Protein AF-A0A7C9EK76-F1 (afdb_monomer)

Organism: Opuntia streptacantha (NCBI:txid393608)

InterPro domains:
  IPR006048 Alpha-amylase/branching enzyme, C-terminal all beta [PF02806] (56-146)
  IPR013780 Glycosyl hydrolase, all-beta [G3DSA:2.60.40.1180] (50-151)

Sequence (152 aa):
PTASNNSSFELANRRWELLNDEGIHHALFLFDKDMMKLDQTERVLSRGLPNVHHVKDDTMVISYTRGPFVFVFNFHPTNSYDRYSVGVEEAGEYQIVMNSDEKKYGGRGMINGDQYVQKSIRKRCDGLQDCLQVPLPSRTAQVYKLTRISRI

Nearest PDB structures (foldseek):
  7p43-assembly2_B  TM=9.515E-01  e=1.144E-12  Nakaseomyces glabratus CBS 138
  7p44-assembly1_A  TM=9.546E-01  e=1.622E-12  Nakaseomyces glabratus CBS 138
  7p44-assembly2_B  TM=9.538E-01  e=1.823E-12  Nakaseomyces glabratus CBS 138
  7p45-assembly1_A  TM=9.309E-01  e=1.212E-12  Nakaseomyces glabratus CBS 138
  3aml-assembly1_A  TM=9.324E-01  e=3.079E-12  Oryza sativa Japonica Group

Radius of gyration: 19.08 Å; Cα contacts (8 Å, |Δi|>4): 292; chains: 1; bounding box: 40×36×63 Å

Structure (mmCIF, N/CA/C/O backbone):
data_AF-A0A7C9EK76-F1
#
_entry.id   AF-A0A7C9EK76-F1
#
loop_
_atom_site.group_PDB
_atom_site.id
_atom_site.type_symbol
_atom_site.label_atom_id
_atom_site.label_alt_id
_atom_site.label_comp_id
_atom_site.label_asym_id
_atom_site.label_entity_id
_atom_site.label_seq_id
_atom_site.pdbx_PDB_ins_code
_atom_site.Cartn_x
_atom_site.Cartn_y
_atom_site.Cartn_z
_atom_site.occupancy
_atom_site.B_iso_or_equiv
_atom_site.auth_seq_id
_atom_site.auth_comp_id
_atom_site.auth_asym_id
_atom_site.auth_atom_id
_atom_site.pdbx_PDB_model_num
ATOM 1 N N . PRO A 1 1 ? 19.610 -17.044 -25.857 1.00 91.44 1 PRO A N 1
ATOM 2 C CA . PRO A 1 1 ? 19.923 -17.467 -27.240 1.00 91.44 1 PRO A CA 1
ATOM 3 C C . PRO A 1 1 ? 19.349 -18.858 -27.544 1.00 91.44 1 PRO A C 1
ATOM 5 O O . PRO A 1 1 ? 19.654 -19.829 -26.857 1.00 91.44 1 PRO A O 1
ATOM 8 N N . THR A 1 2 ? 18.488 -18.942 -28.550 1.00 96.44 2 THR A N 1
ATOM 9 C CA . THR A 1 2 ? 17.912 -20.191 -29.063 1.00 96.44 2 THR A CA 1
ATOM 10 C C . THR A 1 2 ? 17.902 -20.147 -30.590 1.00 96.44 2 THR A C 1
ATOM 12 O O . THR A 1 2 ? 17.938 -19.075 -31.188 1.00 96.44 2 THR A O 1
ATOM 15 N N . ALA A 1 3 ? 17.802 -21.299 -31.256 1.00 96.62 3 ALA A N 1
ATOM 16 C CA . ALA A 1 3 ? 17.684 -21.325 -32.719 1.00 96.62 3 ALA A CA 1
ATOM 17 C C . ALA A 1 3 ? 16.477 -20.503 -33.220 1.00 96.62 3 ALA A C 1
ATOM 19 O O . ALA A 1 3 ? 16.572 -19.806 -34.224 1.00 96.62 3 ALA A O 1
ATOM 20 N N . SER A 1 4 ? 15.369 -20.505 -32.469 1.00 97.19 4 SER A N 1
ATOM 21 C CA . SER A 1 4 ? 14.146 -19.762 -32.797 1.00 97.19 4 SER A CA 1
ATOM 22 C C . SER A 1 4 ? 14.299 -18.236 -32.768 1.00 97.19 4 SER A C 1
ATOM 24 O O . SER A 1 4 ? 13.438 -17.544 -33.301 1.00 97.19 4 SER A O 1
ATOM 26 N N . ASN A 1 5 ? 15.359 -17.706 -32.144 1.00 97.06 5 ASN A N 1
ATOM 27 C CA . ASN A 1 5 ? 15.673 -16.277 -32.125 1.00 97.06 5 ASN A CA 1
ATOM 28 C C . ASN A 1 5 ? 17.044 -15.963 -32.750 1.00 97.06 5 ASN A C 1
ATOM 30 O O . ASN A 1 5 ? 17.667 -14.966 -32.389 1.00 97.06 5 ASN A O 1
ATOM 34 N N . ASN A 1 6 ? 17.526 -16.818 -33.663 1.00 97.31 6 ASN A N 1
ATOM 35 C CA . ASN A 1 6 ? 18.836 -16.694 -34.315 1.00 97.31 6 ASN A CA 1
ATOM 36 C C . ASN A 1 6 ? 20.002 -16.585 -33.319 1.00 97.31 6 ASN A C 1
ATOM 38 O O . ASN A 1 6 ? 20.951 -15.833 -33.532 1.00 97.31 6 ASN A O 1
ATOM 42 N N . SER A 1 7 ? 19.914 -17.303 -32.198 1.00 96.62 7 SER A N 1
ATOM 43 C CA . SER A 1 7 ? 20.883 -17.233 -31.101 1.00 96.62 7 SER A CA 1
ATOM 44 C C . SER A 1 7 ? 21.066 -15.816 -30.531 1.00 96.62 7 SER A C 1
ATOM 46 O O . SER A 1 7 ? 22.113 -15.515 -29.960 1.00 96.62 7 SER A O 1
ATOM 48 N N . SER A 1 8 ? 20.048 -14.952 -30.632 1.00 97.06 8 SER A N 1
ATOM 49 C CA . SER A 1 8 ? 20.089 -13.580 -30.120 1.00 97.06 8 SER A CA 1
ATOM 50 C C . SER A 1 8 ? 20.153 -13.526 -28.588 1.00 97.06 8 SER A C 1
ATOM 52 O O . SER A 1 8 ? 19.524 -14.319 -27.866 1.00 97.06 8 SER A O 1
ATOM 54 N N . PHE A 1 9 ? 20.905 -12.537 -28.104 1.00 96.81 9 PHE A N 1
ATOM 55 C CA . PHE A 1 9 ? 21.049 -12.160 -26.696 1.00 96.81 9 PHE A CA 1
ATOM 56 C C . PHE A 1 9 ? 20.358 -10.829 -26.362 1.00 96.81 9 PHE A C 1
ATOM 58 O O . PHE A 1 9 ? 20.447 -10.369 -25.227 1.00 96.81 9 PHE A O 1
ATOM 65 N N . GLU A 1 10 ? 19.642 -10.221 -27.309 1.00 95.44 10 GLU A N 1
ATOM 66 C CA . GLU A 1 10 ? 19.042 -8.884 -27.173 1.00 95.44 10 GLU A CA 1
ATOM 67 C C . GLU A 1 10 ? 18.137 -8.723 -25.940 1.00 95.44 10 GLU A C 1
ATOM 69 O O . GLU A 1 10 ? 18.116 -7.662 -25.329 1.00 95.44 10 GLU A O 1
ATOM 74 N N . LEU A 1 11 ? 17.425 -9.779 -25.533 1.00 95.19 11 LEU A N 1
ATOM 75 C CA . LEU A 1 11 ? 16.570 -9.782 -24.334 1.00 95.19 11 LEU A CA 1
ATOM 76 C C . LEU A 1 11 ? 17.218 -10.483 -23.128 1.00 95.19 11 LEU A C 1
ATOM 78 O O . LEU A 1 11 ? 16.642 -10.527 -22.043 1.00 95.19 11 LEU A O 1
ATOM 82 N N . ALA A 1 12 ? 18.417 -11.043 -23.299 1.00 96.25 12 ALA A N 1
ATOM 83 C CA . ALA A 1 12 ? 19.165 -11.748 -22.259 1.00 96.25 12 ALA A CA 1
ATOM 84 C C . ALA A 1 12 ? 20.046 -10.779 -21.450 1.00 96.25 12 ALA A C 1
ATOM 86 O O . ALA A 1 12 ? 21.224 -11.039 -21.216 1.00 96.25 12 ALA A O 1
ATOM 87 N N . ASN A 1 13 ? 19.478 -9.646 -21.039 1.00 95.12 13 ASN A N 1
ATOM 88 C CA . ASN A 1 13 ? 20.158 -8.638 -20.230 1.00 95.12 13 ASN A CA 1
ATOM 89 C C . ASN A 1 13 ? 19.231 -8.059 -19.150 1.00 95.12 13 ASN A C 1
ATOM 91 O O . ASN A 1 13 ? 18.061 -8.435 -19.000 1.00 95.12 13 ASN A O 1
ATOM 95 N N . ARG A 1 14 ? 19.799 -7.160 -18.349 1.00 95.88 14 ARG A N 1
ATOM 96 C CA . ARG A 1 14 ? 19.080 -6.329 -17.391 1.00 95.88 14 ARG A CA 1
ATOM 97 C C . ARG A 1 14 ? 19.356 -4.877 -17.738 1.00 95.88 14 ARG A C 1
ATOM 99 O O . ARG A 1 14 ? 20.515 -4.474 -17.769 1.00 95.88 14 ARG A O 1
ATOM 106 N N . ARG A 1 15 ? 18.284 -4.120 -17.959 1.00 94.44 15 ARG A N 1
ATOM 107 C CA . ARG A 1 15 ? 18.335 -2.679 -18.204 1.00 94.44 15 ARG A CA 1
ATOM 108 C C . ARG A 1 15 ? 18.343 -1.908 -16.887 1.00 94.44 15 ARG A C 1
ATOM 110 O O . ARG A 1 15 ? 17.334 -1.318 -16.502 1.00 94.44 15 ARG A O 1
ATOM 117 N N . TRP A 1 16 ? 19.445 -2.001 -16.146 1.00 95.19 16 TRP A N 1
ATOM 118 C CA . TRP A 1 16 ? 19.587 -1.345 -14.840 1.00 95.19 16 TRP A CA 1
ATOM 119 C C . TRP A 1 16 ? 19.556 0.180 -14.934 1.00 95.19 16 TRP A C 1
ATOM 121 O O . TRP A 1 16 ? 19.136 0.840 -13.989 1.00 95.19 16 TRP A O 1
ATOM 131 N N . GLU A 1 17 ? 19.920 0.728 -16.090 1.00 94.44 17 GLU A N 1
ATOM 132 C CA . GLU A 1 17 ? 19.844 2.152 -16.395 1.00 94.44 17 GLU A CA 1
ATOM 133 C C . GLU A 1 17 ? 18.430 2.730 -16.244 1.00 94.44 17 GLU A C 1
ATOM 135 O O . GLU A 1 17 ? 18.298 3.902 -15.913 1.00 94.44 17 GLU A O 1
ATOM 140 N N . LEU A 1 18 ? 17.372 1.913 -16.372 1.00 93.94 18 LEU A N 1
ATOM 141 C CA . LEU A 1 18 ? 15.988 2.351 -16.141 1.00 93.94 18 LEU A CA 1
ATOM 142 C C . LEU A 1 18 ? 15.725 2.797 -14.695 1.00 93.94 18 LEU A C 1
ATOM 144 O O . LEU A 1 18 ? 14.728 3.469 -14.440 1.00 93.94 18 LEU A O 1
ATOM 148 N N . LEU A 1 19 ? 16.576 2.400 -13.746 1.00 94.19 19 LEU A N 1
ATOM 149 C CA . LEU A 1 19 ? 16.469 2.812 -12.347 1.00 94.19 19 LEU A CA 1
ATOM 150 C C . LEU A 1 19 ? 17.143 4.161 -12.066 1.00 94.19 19 LEU A C 1
ATOM 152 O O . LEU A 1 19 ? 16.947 4.698 -10.976 1.00 94.19 19 LEU A O 1
ATOM 156 N N . ASN A 1 20 ? 17.943 4.686 -13.000 1.00 90.12 20 ASN A N 1
ATOM 157 C CA . ASN A 1 20 ? 18.721 5.909 -12.790 1.00 90.12 20 ASN A CA 1
ATOM 158 C C . ASN A 1 20 ? 17.872 7.179 -12.927 1.00 90.12 20 ASN A C 1
ATOM 160 O O . ASN A 1 20 ? 18.174 8.177 -12.277 1.00 90.12 20 ASN A O 1
ATOM 164 N N . ASP A 1 21 ? 16.824 7.134 -13.749 1.00 88.31 21 ASP A N 1
ATOM 165 C CA . ASP A 1 21 ? 15.965 8.285 -14.023 1.00 88.31 21 ASP A CA 1
ATOM 166 C C . ASP A 1 21 ? 14.791 8.365 -13.036 1.00 88.31 21 ASP A C 1
ATOM 168 O O . ASP A 1 21 ? 14.218 7.345 -12.646 1.00 88.31 21 ASP A O 1
ATOM 172 N N . GLU A 1 22 ? 14.367 9.583 -12.685 1.00 84.75 22 GLU A N 1
ATOM 173 C CA . GLU A 1 22 ? 13.199 9.857 -11.830 1.00 84.75 22 GLU A CA 1
ATOM 174 C C . GLU A 1 22 ? 11.863 9.566 -12.551 1.00 84.75 2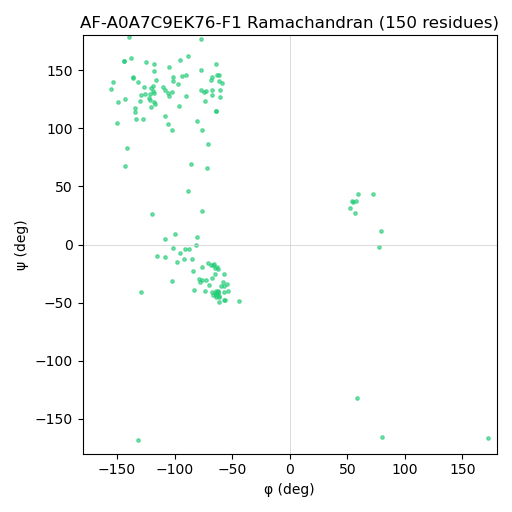2 GLU A C 1
ATOM 176 O O . GLU A 1 22 ? 11.066 10.457 -12.845 1.00 84.75 22 GLU A O 1
ATOM 181 N N . GLY A 1 23 ? 11.613 8.294 -12.864 1.00 93.25 23 GLY A N 1
ATOM 182 C CA . GLY A 1 23 ? 10.424 7.827 -13.578 1.00 93.25 23 GLY A CA 1
ATOM 183 C C . GLY A 1 23 ? 9.737 6.629 -12.922 1.00 93.25 23 GLY A C 1
ATOM 184 O O . GLY A 1 23 ? 10.045 6.228 -11.800 1.00 93.25 23 GLY A O 1
ATOM 185 N N . ILE A 1 24 ? 8.798 6.014 -13.649 1.00 94.75 24 ILE A N 1
ATOM 186 C CA . ILE A 1 24 ? 7.973 4.909 -13.131 1.00 94.75 24 ILE A CA 1
ATOM 187 C C . ILE A 1 24 ? 8.800 3.697 -12.682 1.00 94.75 24 ILE A C 1
ATOM 189 O O . ILE A 1 24 ? 8.464 3.056 -11.692 1.00 94.75 24 ILE A O 1
ATOM 193 N N . HIS A 1 25 ? 9.901 3.391 -13.372 1.00 96.88 25 HIS A N 1
ATOM 194 C CA . HIS A 1 25 ? 10.777 2.277 -13.007 1.00 96.88 25 HIS A CA 1
ATOM 195 C C . HIS A 1 25 ? 11.479 2.522 -11.668 1.00 96.88 25 HIS A C 1
ATOM 197 O O . HIS A 1 25 ? 11.492 1.632 -10.818 1.00 96.88 25 HIS A O 1
ATOM 203 N N . HIS A 1 26 ? 11.987 3.737 -11.449 1.00 96.50 26 HIS A N 1
ATOM 204 C CA . HIS A 1 26 ? 12.558 4.135 -10.167 1.00 96.50 26 HIS A CA 1
ATOM 205 C C . HIS A 1 26 ? 11.499 4.139 -9.059 1.00 96.50 26 HIS A C 1
ATOM 207 O O . HIS A 1 26 ? 11.731 3.596 -7.983 1.00 96.50 26 HIS A O 1
ATOM 213 N N . ALA A 1 27 ? 10.306 4.665 -9.334 1.00 97.69 27 ALA A N 1
ATOM 214 C CA . ALA A 1 27 ? 9.201 4.700 -8.380 1.00 97.69 27 ALA A CA 1
ATOM 215 C C . ALA A 1 27 ? 8.743 3.294 -7.936 1.00 97.69 27 ALA A C 1
ATOM 217 O O . ALA A 1 27 ? 8.575 3.041 -6.741 1.00 97.69 27 ALA A O 1
ATOM 218 N N . LEU A 1 28 ? 8.613 2.352 -8.879 1.00 97.31 28 LEU A N 1
ATOM 219 C CA . LEU A 1 28 ? 8.307 0.947 -8.584 1.00 97.31 28 LEU A CA 1
ATOM 220 C C . LEU A 1 28 ? 9.428 0.273 -7.787 1.00 97.31 28 LEU A C 1
ATOM 222 O O . LEU A 1 28 ? 9.153 -0.471 -6.847 1.00 97.31 28 LEU A O 1
ATOM 226 N N . PHE A 1 29 ? 10.687 0.563 -8.120 1.00 97.62 29 PHE A N 1
ATOM 227 C CA . PHE A 1 29 ? 11.831 0.084 -7.348 1.00 97.62 29 PHE A CA 1
ATOM 228 C C . PHE A 1 29 ? 11.819 0.619 -5.910 1.00 97.62 29 PHE A C 1
ATOM 230 O O . PHE A 1 29 ? 12.080 -0.136 -4.976 1.00 97.62 29 PHE A O 1
ATOM 237 N N . LEU A 1 30 ? 11.485 1.897 -5.704 1.00 97.88 30 LEU A N 1
ATOM 238 C CA . LEU A 1 30 ? 11.349 2.469 -4.364 1.00 97.88 30 LEU A CA 1
ATOM 239 C C . LEU A 1 30 ? 10.237 1.786 -3.563 1.00 97.88 30 LEU A C 1
ATOM 241 O O . LEU A 1 30 ? 10.442 1.514 -2.381 1.00 97.88 30 LEU A O 1
ATOM 245 N N . PHE A 1 31 ? 9.100 1.485 -4.197 1.00 98.31 31 PHE A N 1
ATOM 246 C CA . PHE A 1 31 ? 8.007 0.755 -3.553 1.00 98.31 31 PHE A CA 1
ATOM 247 C C . PHE A 1 31 ? 8.448 -0.642 -3.100 1.00 98.31 31 PHE A C 1
ATOM 249 O O . PHE A 1 31 ? 8.275 -0.986 -1.932 1.00 98.31 31 PHE A O 1
ATOM 256 N N . ASP A 1 32 ? 9.084 -1.413 -3.987 1.00 98.25 32 ASP A N 1
ATOM 257 C CA . ASP A 1 32 ? 9.593 -2.753 -3.670 1.00 98.25 32 ASP A CA 1
ATOM 258 C C . ASP A 1 32 ? 10.660 -2.716 -2.561 1.00 98.25 32 ASP A C 1
ATOM 260 O O . ASP A 1 32 ? 10.584 -3.452 -1.573 1.00 98.25 32 ASP A O 1
ATOM 264 N N . LYS A 1 33 ? 11.606 -1.773 -2.658 1.00 98.12 33 LYS A N 1
ATOM 265 C CA . LYS A 1 33 ? 12.643 -1.541 -1.644 1.00 98.12 33 LYS A CA 1
ATOM 266 C C . LYS A 1 33 ? 12.045 -1.241 -0.270 1.00 98.12 33 LYS A C 1
ATOM 268 O O . LYS A 1 33 ? 12.482 -1.820 0.726 1.00 98.12 33 LYS A O 1
ATOM 273 N N . ASP A 1 34 ? 11.065 -0.345 -0.199 1.00 98.56 34 ASP A N 1
ATOM 274 C CA . ASP A 1 34 ? 10.444 0.036 1.069 1.00 98.56 34 ASP A CA 1
ATOM 275 C C . ASP A 1 34 ? 9.538 -1.085 1.614 1.00 98.56 34 ASP A C 1
ATOM 277 O O . ASP A 1 34 ? 9.468 -1.266 2.831 1.00 98.56 34 ASP A O 1
ATOM 281 N N . MET A 1 35 ? 8.917 -1.897 0.747 1.00 98.06 35 MET A N 1
ATOM 282 C CA . MET A 1 35 ? 8.164 -3.099 1.137 1.00 98.06 35 MET A CA 1
ATOM 283 C C . MET A 1 35 ? 9.075 -4.151 1.780 1.00 98.06 35 MET A C 1
ATOM 285 O O . MET A 1 35 ? 8.755 -4.673 2.851 1.00 98.06 35 MET A O 1
ATOM 289 N N . MET A 1 36 ? 10.243 -4.415 1.189 1.00 98.31 36 MET A N 1
ATOM 290 C CA . MET A 1 36 ? 11.253 -5.290 1.795 1.00 98.31 36 MET A CA 1
ATOM 291 C C . MET A 1 36 ? 11.781 -4.719 3.114 1.00 98.31 36 MET A C 1
ATOM 293 O O . MET A 1 36 ? 11.935 -5.452 4.093 1.00 98.31 36 MET A O 1
ATOM 297 N N . LYS A 1 37 ? 12.022 -3.403 3.171 1.00 98.50 37 LYS A N 1
ATOM 298 C CA . LYS A 1 37 ? 12.474 -2.731 4.395 1.00 98.50 37 LYS A CA 1
ATOM 299 C C . LYS A 1 37 ? 11.447 -2.845 5.518 1.00 98.50 37 LYS A C 1
ATOM 301 O O . LYS A 1 37 ? 11.844 -3.084 6.654 1.00 98.50 37 LYS A O 1
ATOM 306 N N . LEU A 1 38 ? 10.154 -2.715 5.210 1.00 98.00 38 LEU A N 1
ATOM 307 C CA . LEU A 1 38 ? 9.077 -2.895 6.182 1.00 98.00 38 LEU A CA 1
ATOM 308 C C . LEU A 1 38 ? 9.159 -4.281 6.832 1.00 98.00 38 LEU A C 1
ATOM 310 O O . LEU A 1 38 ? 9.135 -4.375 8.060 1.00 98.00 38 LEU A O 1
ATOM 314 N N . ASP A 1 39 ? 9.320 -5.344 6.040 1.00 97.88 39 ASP A N 1
ATOM 315 C CA . ASP A 1 39 ? 9.500 -6.688 6.594 1.00 97.88 39 ASP A CA 1
ATOM 316 C C . ASP A 1 39 ? 10.806 -6.817 7.389 1.00 97.88 39 ASP A C 1
ATOM 318 O O . ASP A 1 39 ? 10.798 -7.344 8.500 1.00 97.88 39 ASP A O 1
ATOM 322 N N . GLN A 1 40 ? 11.911 -6.254 6.899 1.00 97.94 40 GLN A N 1
ATOM 323 C CA . GLN A 1 40 ? 13.185 -6.264 7.620 1.00 97.94 40 GLN A CA 1
ATOM 324 C C . GLN A 1 40 ? 13.072 -5.618 9.014 1.00 97.94 40 GLN A C 1
ATOM 326 O O . GLN A 1 40 ? 13.647 -6.128 9.980 1.00 97.94 40 GLN A O 1
ATOM 331 N N . THR A 1 41 ? 12.335 -4.509 9.135 1.00 97.00 41 THR A N 1
ATOM 332 C CA . THR A 1 41 ? 12.192 -3.763 10.395 1.00 97.00 41 THR A CA 1
ATOM 333 C C . THR A 1 41 ? 11.123 -4.337 11.319 1.00 97.00 41 THR A C 1
ATOM 335 O O . THR A 1 41 ? 11.315 -4.383 12.532 1.00 97.00 41 THR A O 1
ATOM 338 N N . GLU A 1 42 ? 9.997 -4.785 10.765 1.00 96.62 42 GLU A N 1
ATOM 339 C CA . GLU A 1 42 ? 8.801 -5.141 11.542 1.00 96.62 42 GLU A CA 1
ATOM 340 C C . GLU A 1 42 ? 8.526 -6.650 11.608 1.00 96.62 42 GLU A C 1
ATOM 342 O O . GLU A 1 42 ? 7.700 -7.121 12.409 1.00 96.62 42 GLU A O 1
ATOM 347 N N . ARG A 1 43 ? 9.253 -7.414 10.787 1.00 96.81 43 ARG A N 1
ATOM 348 C CA . ARG A 1 43 ? 9.179 -8.869 10.636 1.00 96.81 43 ARG A CA 1
ATOM 349 C C . ARG A 1 43 ? 7.787 -9.364 10.258 1.00 96.81 43 ARG A C 1
ATOM 351 O O . ARG A 1 43 ? 7.359 -10.407 10.758 1.00 96.81 43 ARG A O 1
ATOM 358 N N . VAL A 1 44 ? 7.078 -8.612 9.415 1.00 96.56 44 VAL A N 1
ATOM 359 C CA . VAL A 1 44 ? 5.707 -8.878 8.940 1.00 96.56 44 VAL A CA 1
ATOM 360 C C . VAL A 1 44 ? 5.506 -10.345 8.548 1.00 96.56 44 VAL A C 1
ATOM 362 O O . VAL A 1 44 ? 4.554 -10.980 9.006 1.00 96.56 44 VAL A O 1
ATOM 365 N N . LEU A 1 45 ? 6.415 -10.912 7.754 1.00 95.12 45 LEU A N 1
ATOM 366 C CA . LEU A 1 45 ? 6.333 -12.274 7.229 1.00 95.12 45 LEU A CA 1
ATOM 367 C C . LEU A 1 45 ? 6.494 -13.357 8.306 1.00 95.12 45 LEU A C 1
ATOM 369 O O . LEU A 1 45 ? 6.091 -14.497 8.087 1.00 95.12 45 LEU A O 1
ATOM 373 N N . SER A 1 46 ? 7.023 -13.010 9.480 1.00 95.19 46 SER A N 1
ATOM 374 C CA . SER A 1 46 ? 7.172 -13.929 10.616 1.00 95.19 46 SER A CA 1
ATOM 375 C C . SER A 1 46 ? 6.019 -13.864 11.626 1.00 95.19 46 SER A C 1
ATOM 377 O O . SER A 1 46 ? 5.948 -14.700 12.523 1.00 95.19 46 SER A O 1
ATOM 379 N N . ARG A 1 47 ? 5.085 -12.906 11.493 1.00 92.44 47 ARG A N 1
ATOM 380 C CA . ARG A 1 47 ? 3.981 -12.656 12.449 1.00 92.44 47 ARG A CA 1
ATOM 381 C C . ARG A 1 47 ? 2.822 -13.667 12.349 1.00 92.44 47 ARG A C 1
ATOM 383 O O . ARG A 1 47 ? 1.684 -13.323 12.646 1.00 92.44 47 ARG A O 1
ATOM 390 N N . GLY A 1 48 ? 3.098 -14.901 11.927 1.00 92.75 48 GLY A N 1
ATOM 391 C CA . GLY A 1 48 ? 2.092 -15.944 11.699 1.00 92.75 48 GLY A CA 1
ATOM 392 C C . GLY A 1 48 ? 1.369 -15.814 10.356 1.00 92.75 48 GLY A C 1
ATOM 393 O O . GLY A 1 48 ? 1.835 -15.109 9.456 1.00 92.75 48 GLY A O 1
ATOM 394 N N . LEU A 1 49 ? 0.256 -16.536 10.207 1.00 95.00 49 LEU A N 1
ATOM 395 C CA . LEU A 1 49 ? -0.588 -16.509 9.009 1.00 95.00 49 LEU A CA 1
ATOM 396 C C . LEU A 1 49 ? -1.462 -15.241 8.974 1.00 95.00 49 LEU A C 1
ATOM 398 O O . LEU A 1 49 ? -1.813 -14.720 10.033 1.00 95.00 49 LEU A O 1
ATOM 402 N N . PRO A 1 50 ? -1.814 -14.729 7.782 1.00 96.56 50 PRO A N 1
ATOM 403 C CA . PRO A 1 50 ? -2.772 -13.636 7.668 1.00 96.56 50 PRO A CA 1
ATOM 404 C C . PRO A 1 50 ? -4.186 -14.092 8.065 1.00 96.56 50 PRO A C 1
ATOM 406 O O . PRO A 1 50 ? -4.610 -15.189 7.701 1.00 96.56 50 PRO A O 1
ATOM 409 N N . ASN A 1 51 ? -4.929 -13.227 8.756 1.00 96.12 51 ASN A N 1
ATOM 410 C CA . ASN A 1 51 ? -6.356 -13.389 9.031 1.00 96.12 51 ASN A CA 1
ATOM 411 C C . ASN A 1 51 ? -7.168 -12.485 8.087 1.00 96.12 51 ASN A C 1
ATOM 413 O O . ASN A 1 51 ? -7.300 -11.274 8.305 1.00 96.12 51 ASN A O 1
ATOM 417 N N . VAL A 1 52 ? -7.674 -13.074 7.004 1.00 97.06 52 VAL A N 1
ATOM 418 C CA . VAL A 1 52 ? -8.508 -12.384 6.012 1.00 97.06 52 VAL A CA 1
ATOM 419 C C . VAL A 1 52 ? -9.938 -12.306 6.536 1.00 97.06 52 VAL A C 1
ATOM 421 O O . VAL A 1 52 ? -10.652 -13.303 6.546 1.00 97.06 52 VAL A O 1
ATOM 424 N N . HIS A 1 53 ? -10.352 -11.115 6.964 1.00 92.94 53 HIS A N 1
ATOM 425 C CA . HIS A 1 53 ? -11.655 -10.880 7.598 1.00 92.94 53 HIS A CA 1
ATOM 426 C C . HIS A 1 53 ? -12.566 -9.959 6.772 1.00 92.94 53 HIS A C 1
ATOM 428 O O . HIS A 1 53 ? -13.753 -9.846 7.069 1.00 92.94 53 HIS A O 1
ATOM 434 N N . HIS A 1 54 ? -12.041 -9.330 5.715 1.00 97.25 54 HIS A N 1
ATOM 435 C CA . HIS A 1 54 ? -12.789 -8.410 4.867 1.00 97.25 54 HIS A CA 1
ATOM 436 C C . HIS A 1 54 ? -12.533 -8.716 3.390 1.00 97.25 54 HIS A C 1
ATOM 438 O O . HIS A 1 54 ? -11.459 -8.438 2.860 1.00 97.25 54 HIS A O 1
ATOM 444 N N . VAL A 1 55 ? -13.531 -9.274 2.711 1.00 97.69 55 VAL A N 1
ATOM 445 C CA . VAL A 1 55 ? -13.529 -9.471 1.256 1.00 97.69 55 VAL A CA 1
ATOM 446 C C . VAL A 1 55 ? -14.891 -9.025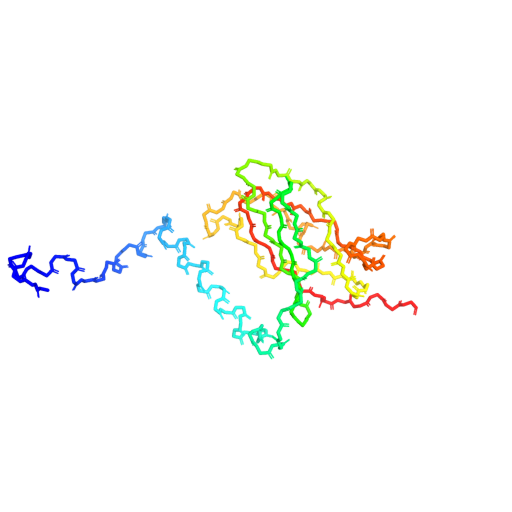 0.749 1.00 97.69 55 VAL A C 1
ATOM 448 O O . VAL A 1 55 ? -15.915 -9.589 1.140 1.00 97.69 55 VAL A O 1
ATOM 451 N N . LYS A 1 56 ? -14.905 -7.953 -0.042 1.00 97.56 56 LYS A N 1
ATOM 452 C CA . LYS A 1 56 ? -16.125 -7.311 -0.534 1.00 97.56 56 LYS A CA 1
ATOM 453 C C . LYS A 1 56 ? -16.053 -7.172 -2.047 1.00 97.56 56 LYS A C 1
ATOM 455 O O . LYS A 1 56 ? -15.288 -6.359 -2.562 1.00 97.56 56 LYS A O 1
ATOM 460 N N . ASP A 1 57 ? -16.848 -7.974 -2.747 1.00 96.25 57 ASP A N 1
ATOM 461 C CA . ASP A 1 57 ? -16.868 -8.002 -4.213 1.00 96.25 57 ASP A CA 1
ATOM 462 C C . ASP A 1 57 ? -17.478 -6.726 -4.810 1.00 96.25 57 ASP A C 1
ATOM 464 O O . ASP A 1 57 ? -17.023 -6.238 -5.842 1.00 96.25 57 ASP A O 1
ATOM 468 N N . ASP A 1 58 ? -18.480 -6.157 -4.139 1.00 96.44 58 ASP A N 1
ATOM 469 C CA . ASP A 1 58 ? -19.185 -4.941 -4.548 1.00 96.44 58 ASP A CA 1
ATOM 470 C C . ASP A 1 58 ? -18.289 -3.699 -4.487 1.00 96.44 58 ASP A C 1
ATOM 472 O O . ASP A 1 58 ? -18.314 -2.859 -5.388 1.00 96.44 58 ASP A O 1
ATOM 476 N N . THR A 1 59 ? -17.466 -3.592 -3.445 1.00 97.31 59 THR A N 1
ATOM 477 C CA . THR A 1 59 ? -16.521 -2.480 -3.283 1.00 97.31 59 THR A CA 1
ATOM 478 C C . THR A 1 59 ? -15.147 -2.773 -3.881 1.00 97.31 59 THR A C 1
ATOM 480 O O . THR A 1 59 ? -14.361 -1.838 -4.042 1.00 97.31 59 THR A O 1
ATOM 483 N N . MET A 1 60 ? -14.869 -4.037 -4.232 1.00 98.25 60 MET A N 1
ATOM 484 C CA . MET A 1 60 ? -13.558 -4.568 -4.630 1.00 98.25 60 MET A CA 1
ATOM 485 C C . MET A 1 60 ? -12.461 -4.279 -3.597 1.00 98.25 60 MET A C 1
ATOM 487 O O . MET A 1 60 ? -11.315 -3.972 -3.946 1.00 98.25 60 MET A O 1
ATOM 491 N N . VAL A 1 61 ? -12.820 -4.350 -2.314 1.00 98.69 61 VAL A N 1
ATOM 492 C CA . VAL A 1 61 ? -11.894 -4.118 -1.203 1.00 98.69 61 VAL A CA 1
ATOM 493 C C . VAL A 1 61 ? -11.571 -5.427 -0.500 1.00 98.69 61 VAL A C 1
ATOM 49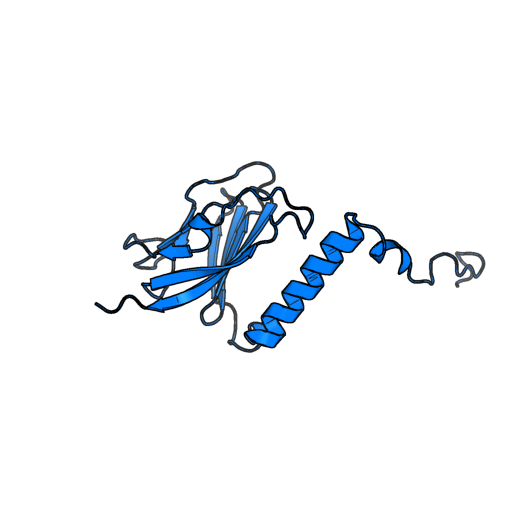5 O O . VAL A 1 61 ? -12.454 -6.215 -0.152 1.00 98.69 61 VAL A O 1
ATOM 498 N N . ILE A 1 62 ? -10.279 -5.628 -0.258 1.00 98.69 62 ILE A N 1
ATOM 499 C CA . ILE A 1 62 ? -9.757 -6.726 0.552 1.00 98.69 62 ILE A CA 1
ATOM 500 C C . ILE A 1 62 ? -9.020 -6.128 1.744 1.00 98.69 62 ILE A C 1
ATOM 502 O O . ILE A 1 62 ? -8.177 -5.244 1.582 1.00 98.69 62 ILE A O 1
ATOM 506 N N . SER A 1 63 ? -9.299 -6.637 2.941 1.00 98.50 63 SER A N 1
ATOM 507 C CA . SER A 1 63 ? -8.484 -6.379 4.119 1.00 98.50 63 SER A CA 1
ATOM 508 C C . SER A 1 63 ? -8.235 -7.637 4.943 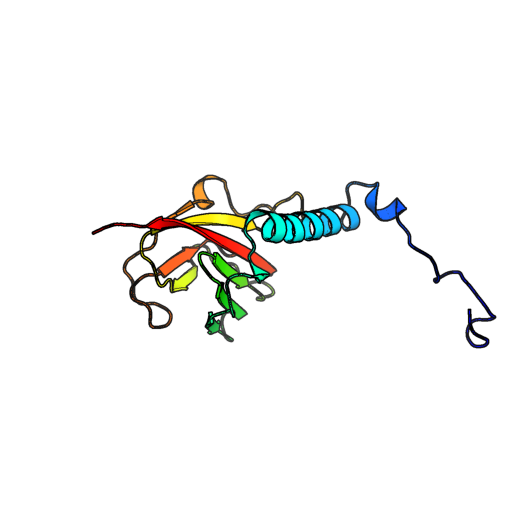1.00 98.50 63 SER A C 1
ATOM 510 O O . SER A 1 63 ? -9.068 -8.542 5.050 1.00 98.50 63 SER A O 1
ATOM 512 N N . TYR A 1 64 ? -7.032 -7.696 5.504 1.00 98.12 64 TYR A N 1
ATOM 513 C CA . TYR A 1 64 ? -6.602 -8.753 6.401 1.00 98.12 64 TYR A CA 1
ATOM 514 C C . TYR A 1 64 ? -5.691 -8.194 7.488 1.00 98.12 64 TYR A C 1
ATOM 516 O O . TYR A 1 64 ? -5.050 -7.154 7.315 1.00 98.12 64 TYR A O 1
ATOM 524 N N . THR A 1 65 ? -5.600 -8.911 8.604 1.00 97.38 65 THR A N 1
ATOM 525 C CA . THR A 1 65 ? -4.628 -8.621 9.660 1.00 97.38 65 THR A CA 1
ATOM 526 C C . THR A 1 65 ? -3.482 -9.623 9.644 1.00 97.38 65 THR A C 1
ATOM 528 O O . THR A 1 65 ? -3.622 -10.761 9.190 1.00 97.38 65 THR A O 1
ATOM 531 N N . ARG A 1 66 ? -2.310 -9.197 10.115 1.00 96.62 66 ARG A N 1
ATOM 532 C CA . ARG A 1 66 ? -1.164 -10.083 10.349 1.00 96.62 66 ARG A CA 1
ATOM 533 C C . ARG A 1 66 ? -0.326 -9.539 11.499 1.00 96.62 66 ARG A C 1
ATOM 535 O O . ARG A 1 66 ? 0.398 -8.559 11.334 1.00 96.62 66 ARG A O 1
ATOM 542 N N . GLY A 1 67 ? -0.424 -10.152 12.675 1.00 94.56 67 GLY A N 1
ATOM 543 C CA . GLY A 1 67 ? 0.121 -9.560 13.900 1.00 94.56 67 GLY A CA 1
ATOM 544 C C . GLY A 1 67 ? -0.502 -8.177 14.165 1.00 94.56 67 GLY A C 1
ATOM 545 O O . GLY A 1 67 ? -1.715 -8.047 14.050 1.00 94.56 67 GLY A O 1
ATOM 546 N N . PRO A 1 68 ? 0.287 -7.128 14.471 1.00 95.81 68 PRO A N 1
ATOM 547 C CA . PRO A 1 68 ? -0.246 -5.791 14.757 1.00 95.81 68 PRO A CA 1
ATOM 548 C C . PRO A 1 68 ? -0.600 -4.981 13.496 1.00 95.81 68 PRO A C 1
ATOM 550 O O . PRO A 1 68 ? -0.867 -3.782 13.600 1.00 95.81 68 PRO A O 1
ATOM 553 N N . PHE A 1 69 ? -0.528 -5.595 12.311 1.00 98.06 69 PHE A N 1
ATOM 554 C CA . PHE A 1 69 ? -0.723 -4.921 11.033 1.00 98.06 69 PHE A CA 1
ATOM 555 C C . PHE A 1 69 ? -2.113 -5.178 10.462 1.00 98.06 69 PHE A C 1
ATOM 557 O O . PHE A 1 69 ? -2.590 -6.312 10.492 1.00 98.06 69 PHE A O 1
ATOM 564 N N . VAL A 1 70 ? -2.709 -4.142 9.876 1.00 98.38 70 VAL A N 1
ATOM 565 C CA . VAL A 1 70 ? -3.935 -4.211 9.074 1.00 98.38 70 VAL A CA 1
ATOM 566 C C . VAL A 1 70 ? -3.581 -3.782 7.657 1.00 98.38 70 VAL A C 1
ATOM 568 O O . VAL A 1 70 ? -3.095 -2.672 7.443 1.00 98.38 70 VAL A O 1
ATOM 571 N N . PHE A 1 71 ? -3.801 -4.664 6.693 1.00 98.69 71 PHE A N 1
ATOM 572 C CA . PHE A 1 71 ? -3.561 -4.401 5.280 1.00 98.69 71 PHE A CA 1
ATOM 573 C C . PHE A 1 71 ? -4.894 -4.123 4.604 1.00 98.69 71 PHE A C 1
ATOM 575 O O . PHE A 1 71 ? -5.830 -4.897 4.790 1.00 98.69 71 PHE A O 1
ATOM 582 N N . VAL A 1 72 ? -4.991 -3.049 3.827 1.00 98.69 72 VAL A N 1
ATOM 583 C CA . VAL A 1 72 ? -6.218 -2.649 3.126 1.00 98.69 72 VAL A CA 1
ATOM 584 C C . VAL A 1 72 ? -5.884 -2.389 1.663 1.00 98.69 72 VAL A C 1
ATOM 586 O O . VAL A 1 72 ? -5.020 -1.567 1.363 1.00 98.69 72 VAL A O 1
ATOM 589 N N . PHE A 1 73 ? -6.572 -3.077 0.757 1.00 98.75 73 PHE A N 1
ATOM 590 C CA . PHE A 1 73 ? -6.389 -2.973 -0.688 1.00 98.75 73 PHE A CA 1
ATOM 591 C C . PHE A 1 73 ? -7.705 -2.576 -1.340 1.00 98.75 73 PHE A C 1
ATOM 593 O O . PHE A 1 73 ? -8.710 -3.262 -1.164 1.00 98.75 73 PHE A O 1
ATOM 600 N N . ASN A 1 74 ? -7.690 -1.505 -2.127 1.00 98.75 74 ASN A N 1
ATOM 601 C CA . ASN A 1 74 ? -8.804 -1.124 -2.984 1.00 98.75 74 ASN A CA 1
ATOM 602 C C . ASN A 1 74 ? -8.453 -1.437 -4.433 1.00 98.75 74 ASN A C 1
ATOM 6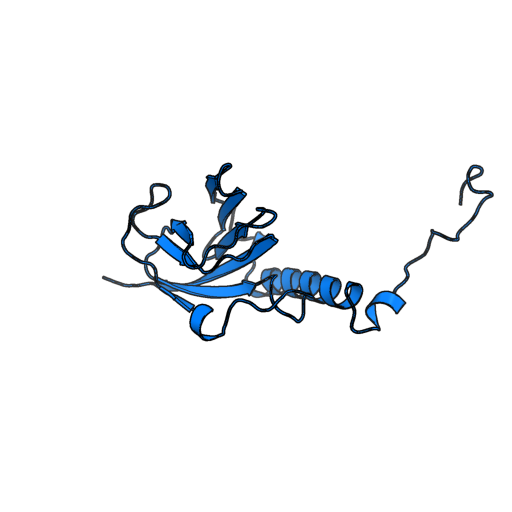04 O O . ASN A 1 74 ? -7.695 -0.702 -5.068 1.00 98.75 74 ASN A O 1
ATOM 608 N N . PHE A 1 75 ? -9.021 -2.519 -4.957 1.00 98.69 75 PHE A N 1
ATOM 609 C CA . PHE A 1 75 ? -8.841 -2.934 -6.346 1.00 98.69 75 PHE A CA 1
ATOM 610 C C . PHE A 1 75 ? -9.842 -2.281 -7.300 1.00 98.69 75 PHE A C 1
ATOM 612 O O . PHE A 1 75 ? -9.736 -2.470 -8.515 1.00 98.69 75 PHE A O 1
ATOM 619 N N . HIS A 1 76 ? -10.788 -1.490 -6.789 1.00 98.50 76 HIS A N 1
ATOM 620 C CA . HIS A 1 76 ? -11.787 -0.858 -7.628 1.00 98.50 76 HIS A CA 1
ATOM 621 C C . HIS A 1 76 ? -11.112 0.076 -8.649 1.00 98.50 76 HIS A C 1
ATOM 623 O O . HIS A 1 76 ? -10.249 0.882 -8.284 1.00 98.50 76 HIS A O 1
ATOM 629 N N . PRO A 1 77 ? -11.488 0.021 -9.943 1.00 97.69 77 PRO A N 1
ATOM 630 C CA . PRO A 1 77 ? -10.809 0.790 -10.981 1.00 97.69 77 PRO A CA 1
ATOM 631 C C . PRO A 1 77 ? -11.004 2.307 -10.866 1.00 97.69 77 PRO A C 1
ATOM 633 O O . PRO A 1 77 ? -10.137 3.049 -11.320 1.00 97.69 77 PRO A O 1
ATOM 636 N N . THR A 1 78 ? -12.135 2.749 -10.307 1.00 97.69 78 THR A N 1
ATOM 637 C CA . THR A 1 78 ? -12.534 4.169 -10.228 1.00 97.69 78 THR A CA 1
ATOM 638 C C . THR A 1 78 ? -12.951 4.653 -8.833 1.00 97.69 78 THR A C 1
ATOM 640 O O . THR A 1 78 ? -12.603 5.766 -8.449 1.00 97.69 78 THR A O 1
ATOM 643 N N . ASN A 1 79 ? -13.699 3.854 -8.068 1.00 98.31 79 ASN A N 1
ATOM 644 C CA . ASN A 1 79 ? -14.245 4.257 -6.775 1.00 98.31 79 ASN A CA 1
ATOM 645 C C . ASN A 1 79 ? -13.153 4.459 -5.724 1.00 98.31 79 ASN A C 1
ATOM 647 O O . ASN A 1 79 ? -12.317 3.591 -5.466 1.00 98.31 79 ASN A O 1
ATOM 651 N N . SER A 1 80 ? -13.223 5.628 -5.102 1.00 97.81 80 SER A N 1
ATOM 652 C CA . SER A 1 80 ? -12.442 6.030 -3.940 1.00 97.81 80 SER A CA 1
ATOM 6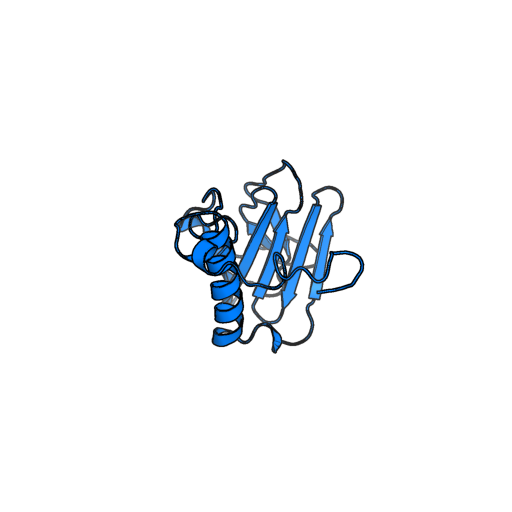53 C C . SER A 1 80 ? -13.407 6.291 -2.789 1.00 97.81 80 SER A C 1
ATOM 655 O O . SER A 1 80 ? -14.544 6.702 -3.022 1.00 97.81 80 SER A O 1
ATOM 657 N N . TYR A 1 81 ? -12.961 6.063 -1.560 1.00 97.12 81 TYR A N 1
ATOM 658 C CA . TYR A 1 81 ? -13.797 6.210 -0.372 1.00 97.12 81 TYR A CA 1
ATOM 659 C C . TYR A 1 81 ? -13.123 7.143 0.629 1.00 97.12 81 TYR A C 1
ATOM 661 O O . TYR A 1 81 ? -11.978 6.911 0.999 1.00 97.12 81 TYR A O 1
ATOM 669 N N . ASP A 1 82 ? -13.827 8.155 1.128 1.00 94.81 82 ASP A N 1
ATOM 670 C CA . ASP A 1 82 ? -13.242 9.074 2.117 1.00 94.81 82 ASP A CA 1
ATOM 671 C C . ASP A 1 82 ? -13.168 8.456 3.523 1.00 94.81 82 ASP A C 1
ATOM 673 O O . ASP A 1 82 ? -12.295 8.804 4.318 1.00 94.81 82 ASP A O 1
ATOM 677 N N . ARG A 1 83 ? -14.110 7.558 3.847 1.00 95.75 83 ARG A N 1
ATOM 678 C CA . ARG A 1 83 ? -14.249 6.909 5.163 1.00 95.75 83 ARG A CA 1
ATOM 679 C C . ARG A 1 83 ? -14.697 5.453 5.034 1.00 95.75 83 ARG A C 1
ATOM 681 O O . ARG A 1 83 ? -15.811 5.094 5.422 1.00 95.75 83 ARG A O 1
ATOM 688 N N . TYR A 1 84 ? -13.837 4.607 4.481 1.00 97.69 84 TYR A N 1
ATOM 689 C CA . TYR A 1 84 ? -14.104 3.176 4.360 1.00 97.69 84 TYR A CA 1
ATOM 690 C C . TYR A 1 84 ? -13.955 2.472 5.715 1.00 97.69 84 TYR A C 1
ATOM 692 O O . TYR A 1 84 ? -12.966 2.694 6.409 1.00 97.69 84 TYR A O 1
ATOM 700 N N . SER A 1 85 ? -14.933 1.653 6.119 1.00 97.94 85 SER A N 1
ATOM 701 C CA . SER A 1 85 ? -14.876 0.916 7.392 1.00 97.94 85 SER A CA 1
ATOM 702 C C . SER A 1 85 ? -14.217 -0.454 7.212 1.00 97.94 85 SER A C 1
ATOM 704 O O . SER A 1 85 ? -14.666 -1.234 6.377 1.00 97.94 85 SER A O 1
ATOM 706 N N . VAL A 1 86 ? -13.204 -0.744 8.030 1.00 98.00 86 VAL A N 1
ATOM 707 C CA . VAL A 1 86 ? -12.538 -2.055 8.130 1.00 98.00 86 VAL A CA 1
ATOM 708 C C . VAL A 1 86 ? -12.499 -2.466 9.598 1.00 98.00 86 VAL A C 1
ATOM 710 O O . VAL A 1 86 ? -12.085 -1.664 10.440 1.00 98.00 86 VAL A O 1
ATOM 713 N N . GLY A 1 87 ? -12.955 -3.674 9.925 1.00 97.62 87 GLY A N 1
ATOM 714 C CA . GLY A 1 87 ? -12.938 -4.188 11.295 1.00 97.62 87 GLY A CA 1
ATOM 715 C C . GLY A 1 87 ? -11.520 -4.334 11.859 1.00 97.62 87 GLY A C 1
ATOM 716 O O . GLY A 1 87 ? -10.579 -4.651 11.137 1.00 97.62 87 GLY A O 1
ATOM 717 N N . VAL A 1 88 ? -11.357 -4.106 13.163 1.00 97.06 88 VAL A N 1
ATOM 718 C CA . VAL A 1 88 ? -10.094 -4.355 13.878 1.00 97.06 88 VAL A CA 1
ATOM 719 C C . VAL A 1 88 ? -10.352 -5.048 15.212 1.00 97.06 88 VAL A C 1
ATOM 721 O O . VAL A 1 88 ? -11.362 -4.799 15.865 1.00 97.06 88 VAL A O 1
ATOM 724 N N . GLU A 1 89 ? -9.453 -5.956 15.597 1.00 93.88 89 GLU A N 1
ATOM 725 C CA . GLU A 1 89 ? -9.582 -6.740 16.834 1.00 93.88 89 GLU A CA 1
ATOM 726 C C . GLU A 1 89 ? -9.289 -5.899 18.083 1.00 93.88 89 GLU A C 1
ATOM 728 O O . GLU A 1 89 ? -9.992 -6.011 19.083 1.00 93.88 89 GLU A O 1
ATOM 733 N N . GLU A 1 90 ? -8.279 -5.032 18.008 1.00 95.75 90 GLU A N 1
ATOM 734 C CA . GLU A 1 90 ? -7.808 -4.227 19.132 1.00 95.75 90 GLU A CA 1
ATOM 735 C C . GLU A 1 90 ? -8.265 -2.773 18.996 1.00 95.75 90 GLU A C 1
ATOM 737 O O . GLU A 1 90 ? -8.022 -2.105 17.989 1.00 95.75 90 GLU A O 1
ATOM 742 N N . ALA A 1 91 ? -8.891 -2.238 20.041 1.00 96.69 91 ALA A N 1
ATOM 743 C CA . ALA A 1 91 ? -9.187 -0.816 20.095 1.00 96.69 91 ALA A CA 1
ATOM 744 C C . ALA A 1 91 ? -7.890 -0.026 20.335 1.00 96.69 91 ALA A C 1
ATOM 746 O O . ALA A 1 91 ? -7.115 -0.323 21.247 1.00 96.69 91 ALA A O 1
ATOM 747 N N . GLY A 1 92 ? -7.647 1.022 19.553 1.00 96.75 92 GLY A N 1
ATOM 748 C CA . GLY A 1 92 ? -6.391 1.749 19.630 1.00 96.75 92 GLY A CA 1
ATOM 749 C C . GLY A 1 92 ? -6.175 2.799 18.556 1.00 96.75 92 GLY A C 1
ATOM 750 O O . GLY A 1 92 ? -7.080 3.220 17.839 1.00 96.75 92 GLY A O 1
ATOM 751 N N . GLU A 1 93 ? -4.929 3.234 18.477 1.00 97.69 93 GLU A N 1
ATOM 752 C CA . GLU A 1 93 ? -4.404 4.143 17.476 1.00 97.69 93 GLU A CA 1
ATOM 753 C C . GLU A 1 93 ? -3.535 3.363 16.492 1.00 97.69 93 GLU A C 1
ATOM 755 O O . GLU A 1 93 ? -2.664 2.585 16.885 1.00 97.69 93 GLU A O 1
ATOM 760 N N . TYR A 1 94 ? -3.799 3.575 15.211 1.00 98.12 94 TYR A N 1
ATOM 761 C CA . TYR A 1 94 ? -3.197 2.881 14.092 1.00 98.12 94 TYR A CA 1
ATOM 762 C C . TYR A 1 94 ? -2.504 3.891 13.190 1.00 98.12 94 TYR A C 1
ATOM 764 O O . TYR A 1 94 ? -3.108 4.881 12.783 1.00 98.12 94 TYR A O 1
ATOM 772 N N . GLN A 1 95 ? -1.249 3.629 12.846 1.00 97.69 95 GLN A N 1
ATOM 773 C CA . GLN A 1 95 ? -0.461 4.488 11.973 1.00 97.69 95 GLN A CA 1
ATOM 774 C C . GLN A 1 95 ? -0.224 3.818 10.621 1.00 97.69 95 GLN A C 1
ATOM 776 O O . GLN A 1 95 ? 0.153 2.648 10.579 1.00 97.69 95 GLN A O 1
ATOM 781 N N . ILE A 1 96 ? -0.381 4.560 9.527 1.00 98.06 96 ILE A N 1
ATOM 782 C CA . ILE A 1 96 ? 0.065 4.136 8.198 1.00 98.06 96 ILE A CA 1
ATOM 783 C C . ILE A 1 96 ? 1.591 4.011 8.220 1.00 98.06 96 ILE A C 1
ATOM 785 O O . ILE A 1 96 ? 2.307 5.000 8.376 1.00 98.06 96 ILE A O 1
ATOM 789 N N . VAL A 1 97 ? 2.083 2.786 8.049 1.00 97.69 97 VAL A N 1
ATOM 790 C CA . VAL A 1 97 ? 3.516 2.482 7.900 1.00 97.69 97 VAL A CA 1
ATOM 791 C C . VAL A 1 97 ? 3.922 2.316 6.437 1.00 97.69 97 VAL A C 1
ATOM 793 O O . VAL A 1 97 ? 5.107 2.360 6.118 1.00 97.69 97 VAL A O 1
ATOM 796 N N . MET A 1 98 ? 2.945 2.146 5.542 1.00 98.06 98 MET A N 1
ATOM 797 C CA . MET A 1 98 ? 3.146 2.117 4.096 1.00 98.06 98 MET A CA 1
ATOM 798 C C . MET A 1 98 ? 1.858 2.508 3.369 1.00 98.06 98 MET A C 1
ATOM 800 O O . MET A 1 98 ? 0.789 1.987 3.686 1.00 98.06 98 MET A O 1
ATOM 804 N N . ASN A 1 99 ? 1.969 3.385 2.372 1.00 98.12 99 ASN A N 1
ATOM 805 C CA . ASN A 1 99 ? 0.879 3.782 1.485 1.00 98.12 99 ASN A CA 1
ATOM 806 C C . ASN A 1 99 ? 1.371 3.783 0.032 1.00 98.12 99 ASN A C 1
ATOM 808 O O . ASN A 1 99 ? 2.256 4.559 -0.326 1.00 98.12 99 ASN A O 1
ATOM 812 N N . SER A 1 100 ? 0.794 2.930 -0.818 1.00 98.38 100 SER A N 1
ATOM 813 C CA . SER A 1 100 ? 1.195 2.830 -2.227 1.00 98.38 100 SER A CA 1
ATOM 814 C C . SER A 1 100 ? 0.862 4.084 -3.044 1.00 98.38 100 SER A C 1
ATOM 816 O O . SER A 1 100 ? 1.411 4.257 -4.126 1.00 98.38 100 SER A O 1
ATOM 818 N N . ASP A 1 101 ? -0.033 4.951 -2.556 1.00 97.56 101 ASP A N 1
ATOM 819 C CA . ASP A 1 101 ? -0.413 6.195 -3.234 1.00 97.56 101 ASP A CA 1
ATOM 820 C C . ASP A 1 101 ? 0.581 7.344 -2.992 1.00 97.56 101 ASP A C 1
ATOM 822 O O . ASP A 1 101 ? 0.393 8.443 -3.506 1.00 97.56 101 ASP A O 1
ATOM 826 N N . GLU A 1 102 ? 1.653 7.141 -2.224 1.00 97.38 102 GLU A N 1
ATOM 827 C CA . GLU A 1 102 ? 2.676 8.172 -2.045 1.00 97.38 102 GLU A CA 1
ATOM 828 C C . GLU A 1 102 ? 3.362 8.542 -3.371 1.00 97.38 102 GLU A C 1
ATOM 830 O O . GLU A 1 102 ? 3.698 7.685 -4.192 1.00 97.38 102 GLU A O 1
ATOM 835 N N . LYS A 1 103 ? 3.647 9.839 -3.564 1.00 96.38 103 LYS A N 1
ATOM 836 C CA . LYS A 1 103 ? 4.254 10.358 -4.805 1.00 96.38 103 LYS A CA 1
ATOM 837 C C . LYS A 1 103 ? 5.599 9.709 -5.141 1.00 96.38 103 LYS A C 1
ATOM 839 O O . LYS A 1 103 ? 5.893 9.511 -6.314 1.00 96.38 103 LYS A O 1
ATOM 844 N N . LYS A 1 104 ? 6.391 9.320 -4.132 1.00 96.25 104 LYS A N 1
ATOM 845 C CA . LYS A 1 104 ? 7.664 8.600 -4.336 1.00 96.25 104 LYS A CA 1
ATOM 846 C C . LYS A 1 104 ? 7.495 7.233 -5.012 1.00 96.25 104 LYS A C 1
ATOM 848 O O . LYS A 1 104 ? 8.445 6.734 -5.600 1.00 96.25 104 LYS A O 1
ATOM 853 N N . TYR A 1 105 ? 6.300 6.649 -4.948 1.00 97.69 105 TYR A N 1
ATOM 854 C CA . TYR A 1 105 ? 5.952 5.394 -5.616 1.00 97.69 105 TYR A CA 1
ATOM 855 C C . TYR A 1 105 ? 5.183 5.620 -6.927 1.00 97.69 105 TYR A C 1
ATOM 857 O O . TYR A 1 105 ? 4.688 4.671 -7.527 1.00 97.69 105 TYR A O 1
ATOM 865 N N . GLY A 1 106 ? 5.089 6.870 -7.396 1.00 96.12 106 GLY A N 1
ATOM 866 C CA . GLY A 1 106 ? 4.318 7.229 -8.588 1.00 96.12 106 GLY A CA 1
ATOM 867 C C . GLY A 1 106 ? 2.810 7.331 -8.335 1.00 96.12 106 GLY A C 1
ATOM 868 O O . GLY A 1 106 ? 2.038 7.404 -9.290 1.00 96.12 106 GLY A O 1
ATOM 869 N N . GLY A 1 107 ? 2.387 7.333 -7.066 1.00 96.81 107 GLY A N 1
ATOM 870 C CA . GLY A 1 107 ? 1.003 7.569 -6.667 1.00 96.81 107 GLY A CA 1
ATOM 871 C C . GLY A 1 107 ? 0.600 9.046 -6.724 1.00 96.81 107 GLY A C 1
ATOM 872 O O . GLY A 1 107 ? 1.404 9.934 -7.026 1.00 96.81 107 GLY A O 1
ATOM 873 N N . ARG A 1 108 ? -0.673 9.328 -6.434 1.00 96.44 108 ARG A N 1
ATOM 874 C CA . ARG A 1 108 ? -1.246 10.685 -6.505 1.00 96.44 108 ARG A CA 1
ATOM 875 C C . ARG A 1 108 ? -0.998 11.507 -5.2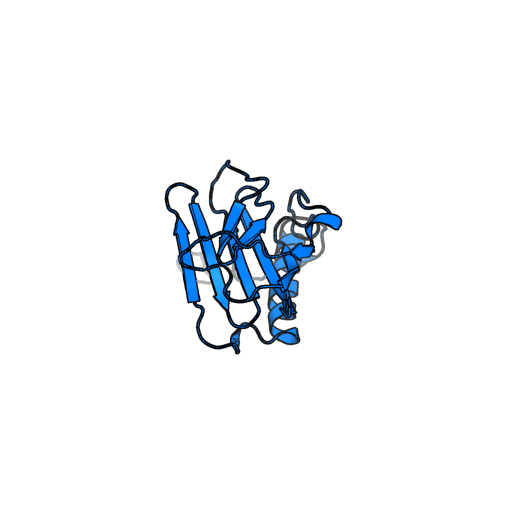40 1.00 96.44 108 ARG A C 1
ATOM 877 O O . ARG A 1 108 ? -0.985 12.737 -5.309 1.00 96.44 108 ARG A O 1
ATOM 884 N N . GLY A 1 109 ? -0.759 10.852 -4.109 1.00 95.88 109 GLY A N 1
ATOM 885 C CA . GLY A 1 109 ? -0.547 11.477 -2.807 1.00 95.88 109 GLY A CA 1
ATOM 886 C C . GLY A 1 109 ? -1.833 12.055 -2.227 1.00 95.88 109 GLY A C 1
ATOM 887 O O . GLY A 1 109 ? -1.823 13.185 -1.750 1.00 95.88 109 GLY A O 1
ATOM 888 N N . MET A 1 110 ? -2.938 11.311 -2.312 1.00 95.19 110 MET A N 1
ATOM 889 C CA . MET A 1 110 ? -4.271 11.755 -1.883 1.00 95.19 110 MET A CA 1
ATOM 890 C C . MET A 1 110 ? -4.457 11.736 -0.359 1.00 95.19 110 MET A C 1
ATOM 892 O O . MET A 1 110 ? -5.378 12.370 0.148 1.00 95.19 110 MET A O 1
ATOM 896 N N . ILE A 1 111 ? -3.619 10.991 0.367 1.00 93.88 111 ILE A N 1
ATOM 897 C CA . ILE A 1 111 ? -3.686 10.861 1.828 1.00 93.88 111 ILE A CA 1
ATOM 898 C C . ILE A 1 111 ? -2.705 11.852 2.461 1.00 93.88 111 ILE A C 1
ATOM 900 O O . ILE A 1 111 ? -1.498 11.772 2.231 1.00 93.88 111 ILE A O 1
ATOM 904 N N . ASN A 1 112 ? -3.226 12.775 3.270 1.00 87.88 112 ASN A N 1
ATOM 905 C CA . ASN A 1 112 ? -2.444 13.824 3.930 1.00 87.88 112 ASN A CA 1
ATOM 906 C C . ASN A 1 112 ? -1.882 13.367 5.286 1.00 87.88 112 ASN A C 1
ATOM 908 O O . ASN A 1 112 ? -2.392 12.424 5.885 1.00 87.88 112 ASN A O 1
ATOM 912 N N . GLY A 1 113 ? -0.875 14.078 5.813 1.00 81.75 113 GLY A N 1
ATOM 913 C CA . GLY A 1 113 ? -0.185 13.730 7.068 1.00 81.75 113 GLY A CA 1
ATOM 914 C C . GLY A 1 113 ? -1.111 13.528 8.276 1.00 81.75 113 GLY A C 1
ATOM 915 O O . GLY A 1 113 ? -0.953 12.554 9.006 1.00 81.75 113 GLY A O 1
ATOM 916 N N . ASP A 1 114 ? -2.145 14.356 8.432 1.00 85.38 114 ASP A N 1
ATOM 917 C CA . ASP A 1 114 ? -3.122 14.213 9.526 1.00 85.38 114 ASP A CA 1
ATOM 918 C C . ASP A 1 114 ? -3.950 12.918 9.432 1.00 85.38 114 ASP A C 1
ATOM 920 O O . ASP A 1 114 ? -4.503 12.451 10.425 1.00 85.38 114 ASP A O 1
ATOM 924 N N . GLN A 1 115 ? -4.023 12.309 8.245 1.00 88.62 115 GLN A N 1
ATOM 925 C CA . GLN A 1 115 ? -4.727 11.051 7.998 1.00 88.62 115 GLN A CA 1
ATOM 926 C C . GLN A 1 115 ? -3.822 9.819 8.162 1.00 88.62 115 GLN A C 1
ATOM 928 O O . GLN A 1 115 ? -4.320 8.693 8.085 1.00 88.62 115 GLN A O 1
ATOM 933 N N . TYR A 1 116 ? -2.519 9.992 8.421 1.00 93.69 116 TYR A N 1
ATOM 934 C CA . TYR A 1 116 ? -1.611 8.866 8.676 1.00 93.69 116 TYR A CA 1
ATOM 935 C C . TYR A 1 116 ? -1.866 8.195 10.025 1.00 93.69 116 TYR A C 1
ATOM 937 O O . TYR A 1 116 ? -1.403 7.077 10.227 1.00 93.69 116 TYR A O 1
ATOM 945 N N . VAL A 1 117 ? -2.602 8.838 10.932 1.00 96.25 117 VAL A N 1
ATOM 946 C CA . VAL A 1 117 ? -2.972 8.275 12.231 1.00 96.25 117 VAL A CA 1
ATOM 947 C C . VAL A 1 117 ? -4.490 8.162 12.318 1.00 96.25 117 VAL A C 1
ATOM 949 O O . VAL A 1 117 ? -5.207 9.150 12.193 1.00 96.25 117 VAL A O 1
ATOM 952 N N . GLN A 1 118 ? -4.982 6.948 12.548 1.00 95.88 118 GLN A N 1
ATOM 953 C CA . GLN A 1 118 ? -6.401 6.628 12.661 1.00 95.88 118 GLN A CA 1
ATOM 954 C C . GLN A 1 118 ? -6.687 6.017 14.027 1.00 95.88 118 GLN A C 1
ATOM 956 O O . GLN A 1 118 ? -5.970 5.134 14.491 1.00 95.88 118 GLN A O 1
ATOM 961 N N . LYS A 1 119 ? -7.751 6.476 14.682 1.00 96.81 119 LYS A N 1
ATOM 962 C CA . LYS A 1 119 ? -8.228 5.870 15.928 1.00 96.81 119 LYS A CA 1
ATOM 963 C C . LYS A 1 119 ? -9.361 4.911 15.610 1.00 96.81 119 LYS A C 1
ATOM 965 O O . LYS A 1 119 ? -10.231 5.233 14.800 1.00 96.81 119 LYS A O 1
ATOM 970 N N . SER A 1 120 ? -9.359 3.755 16.258 1.00 97.19 120 SER A N 1
ATOM 971 C CA . SER A 1 120 ? -10.480 2.830 16.183 1.00 97.19 120 SER A CA 1
ATOM 972 C C . SER A 1 120 ? -11.741 3.484 16.746 1.00 97.19 120 SER A C 1
ATOM 974 O O . SER A 1 120 ? -11.700 4.265 17.702 1.00 97.19 120 SER A O 1
ATOM 976 N N . ILE A 1 121 ? -12.877 3.142 16.155 1.00 97.00 121 ILE A N 1
ATOM 977 C CA . ILE A 1 121 ? -14.196 3.598 16.575 1.00 97.00 121 ILE A CA 1
ATOM 978 C C . ILE A 1 121 ? -15.004 2.368 16.957 1.00 97.00 121 ILE A C 1
ATOM 980 O O . ILE A 1 121 ? -15.029 1.385 16.211 1.00 97.00 121 ILE A O 1
ATOM 984 N N . ARG A 1 122 ? -15.729 2.462 18.075 1.00 96.19 122 ARG A N 1
ATOM 985 C CA . ARG A 1 122 ? -16.640 1.414 18.528 1.00 96.19 122 ARG A CA 1
ATOM 986 C C . ARG A 1 122 ? -17.874 1.344 17.632 1.00 96.19 122 ARG A C 1
ATOM 988 O O . ARG A 1 122 ? -18.893 1.986 17.884 1.00 96.19 122 ARG A O 1
ATOM 995 N N . LYS A 1 123 ? -17.752 0.586 16.547 1.00 95.94 123 LYS A N 1
ATOM 996 C CA . LYS A 1 123 ? -18.773 0.353 15.526 1.00 95.94 123 LYS A CA 1
ATOM 997 C C . LYS A 1 123 ? -18.548 -1.042 14.958 1.00 95.94 123 LYS A C 1
ATOM 999 O O . LYS A 1 123 ? -17.490 -1.313 14.399 1.00 95.94 123 LYS A O 1
ATOM 1004 N N . ARG A 1 124 ? -19.573 -1.897 15.042 1.00 95.38 124 ARG A N 1
ATOM 1005 C CA . ARG A 1 124 ? -19.484 -3.261 14.515 1.00 95.38 124 ARG A CA 1
ATOM 1006 C C . ARG A 1 124 ? -19.224 -3.258 13.007 1.00 95.38 124 ARG A C 1
ATOM 1008 O O . ARG A 1 124 ? -19.976 -2.638 12.253 1.00 95.38 124 ARG A O 1
ATOM 1015 N N . CYS A 1 125 ? -18.183 -3.967 12.586 1.00 96.12 125 CYS A N 1
ATOM 1016 C CA . CYS A 1 125 ? -17.765 -4.134 11.194 1.00 96.12 125 CYS A CA 1
ATOM 1017 C C . CYS A 1 125 ? -17.020 -5.470 11.074 1.00 96.12 125 CYS A C 1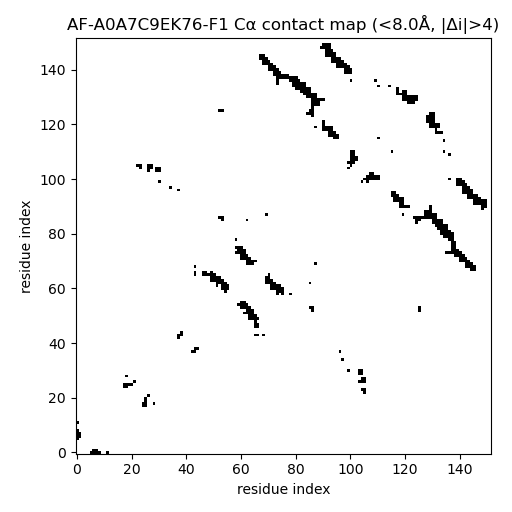
ATOM 1019 O O . CYS A 1 125 ? -16.295 -5.830 11.993 1.00 96.12 125 CYS A O 1
ATOM 1021 N N . ASP A 1 126 ? -17.235 -6.228 9.996 1.00 95.31 126 ASP A N 1
ATOM 1022 C CA . ASP A 1 126 ? -16.557 -7.517 9.749 1.00 95.31 126 ASP A CA 1
ATOM 1023 C C . ASP A 1 126 ? -16.649 -8.532 10.908 1.00 95.31 126 ASP A C 1
ATOM 1025 O O . ASP A 1 126 ? -15.747 -9.325 11.148 1.00 95.31 126 ASP A O 1
ATOM 1029 N N . GLY A 1 127 ? -17.750 -8.491 11.670 1.00 94.00 127 GLY A N 1
ATOM 1030 C CA . GLY A 1 127 ? -17.945 -9.334 12.857 1.00 94.00 127 GLY A CA 1
ATOM 1031 C C . GLY A 1 127 ? -17.183 -8.880 14.113 1.00 94.00 127 GLY A C 1
ATOM 1032 O O . GLY A 1 127 ? -17.376 -9.470 15.175 1.00 94.00 127 GLY A O 1
ATOM 1033 N N . LEU A 1 128 ? -16.390 -7.811 14.028 1.00 95.19 128 LEU A N 1
ATOM 1034 C CA . LEU A 1 128 ? -15.590 -7.236 15.113 1.00 95.19 128 LEU A CA 1
ATOM 1035 C C . LEU A 1 128 ? -16.331 -6.079 15.805 1.00 95.19 128 LEU A C 1
ATOM 1037 O O . LEU A 1 128 ? -17.288 -5.524 15.258 1.00 95.19 128 LEU A O 1
ATOM 1041 N N . GLN A 1 129 ? -15.944 -5.747 17.044 1.00 95.62 129 GLN A N 1
ATOM 1042 C CA . GLN A 1 129 ? -16.596 -4.682 17.832 1.00 95.62 129 GLN A CA 1
ATOM 1043 C C . GLN A 1 129 ? -16.168 -3.276 17.406 1.00 95.62 129 GLN A C 1
ATOM 1045 O O . GLN A 1 129 ? -16.972 -2.340 17.481 1.00 95.62 129 GLN A O 1
ATOM 1050 N N . ASP A 1 130 ? -14.922 -3.153 16.963 1.00 96.81 130 ASP A N 1
ATOM 1051 C CA . ASP A 1 130 ? -14.272 -1.906 16.604 1.00 96.81 130 ASP A CA 1
ATOM 1052 C C . ASP A 1 130 ? -13.878 -1.921 15.124 1.00 96.81 130 ASP A C 1
ATOM 1054 O O . ASP A 1 130 ? -13.714 -2.972 14.499 1.00 96.81 130 ASP A O 1
ATOM 1058 N N . CYS A 1 131 ? -13.751 -0.733 14.541 1.00 97.56 131 CYS A N 1
ATOM 1059 C CA . CYS A 1 131 ? -13.330 -0.567 13.154 1.00 97.56 131 CYS A CA 1
ATOM 1060 C C . CYS A 1 131 ? -12.452 0.674 12.987 1.00 97.56 131 CYS A C 1
ATOM 1062 O O . CYS A 1 131 ? -12.527 1.616 13.782 1.00 97.56 131 CYS A O 1
ATOM 1064 N N . LEU A 1 132 ? -11.657 0.697 11.923 1.00 97.69 132 LEU A N 1
ATOM 1065 C CA . LEU A 1 132 ? -11.026 1.905 11.404 1.00 97.69 132 LEU A CA 1
ATOM 1066 C C . LEU A 1 132 ? -11.903 2.516 10.316 1.00 97.69 132 LEU A C 1
ATOM 1068 O O . LEU A 1 132 ? -12.523 1.794 9.537 1.00 97.69 132 LEU A O 1
ATOM 1072 N N . GLN A 1 133 ? -11.930 3.847 10.245 1.00 97.12 133 GLN A N 1
ATOM 1073 C CA . GLN A 1 133 ? -12.458 4.580 9.096 1.00 97.12 133 GLN A CA 1
ATOM 1074 C C . GLN A 1 133 ? -11.294 5.209 8.346 1.00 97.12 133 GLN A C 1
ATOM 1076 O O . GLN A 1 133 ? -10.660 6.126 8.858 1.00 97.12 133 GLN A O 1
ATOM 1081 N N . VAL A 1 134 ? -11.009 4.701 7.152 1.00 96.62 134 VAL A N 1
ATOM 1082 C CA . VAL A 1 134 ? -9.801 5.052 6.403 1.00 96.62 134 VAL A CA 1
ATOM 1083 C C . VAL A 1 134 ? -10.137 5.760 5.090 1.00 96.62 134 VAL A C 1
ATOM 1085 O O . VAL A 1 134 ? -11.106 5.367 4.429 1.00 96.62 134 VAL A O 1
ATOM 1088 N N . PRO A 1 135 ? -9.358 6.776 4.674 1.00 96.94 135 PRO A N 1
ATOM 1089 C CA . PRO A 1 135 ? -9.386 7.227 3.291 1.00 96.94 135 PRO A CA 1
ATOM 1090 C C . PRO A 1 135 ? -8.808 6.119 2.410 1.00 96.94 135 PRO A C 1
ATOM 1092 O O . PRO A 1 135 ? -7.768 5.544 2.715 1.00 96.94 135 PRO A O 1
ATOM 1095 N N . LEU A 1 136 ? -9.481 5.791 1.317 1.00 98.00 136 LEU A N 1
ATOM 1096 C CA . LEU A 1 136 ? -9.148 4.638 0.494 1.00 98.00 136 LEU A CA 1
ATOM 1097 C C . LEU A 1 136 ? -9.324 4.968 -0.994 1.00 98.00 136 LEU A C 1
ATOM 1099 O O . LEU A 1 136 ? -10.372 4.667 -1.577 1.00 98.00 136 LEU A O 1
ATOM 1103 N N . PRO A 1 137 ? -8.318 5.601 -1.626 1.00 98.12 137 PRO A N 1
ATOM 1104 C CA . PRO A 1 137 ? -8.362 5.904 -3.051 1.00 98.12 137 PRO A CA 1
ATOM 1105 C C . PRO A 1 137 ? -8.398 4.635 -3.915 1.00 98.12 137 PRO A C 1
ATOM 1107 O O . PRO A 1 137 ? -7.937 3.568 -3.500 1.00 98.12 137 PRO A O 1
ATOM 1110 N N . SER A 1 138 ? -8.934 4.746 -5.130 1.00 98.31 138 SER A N 1
ATOM 1111 C CA . SER A 1 138 ? -8.985 3.651 -6.109 1.00 98.31 138 SER A CA 1
ATOM 1112 C C . SER A 1 138 ? -7.586 3.136 -6.453 1.00 98.31 138 SER A C 1
ATOM 1114 O O . SER A 1 138 ? -6.696 3.952 -6.700 1.00 98.31 138 SER A O 1
ATOM 1116 N N . ARG A 1 139 ? -7.413 1.814 -6.577 1.00 98.38 139 ARG A N 1
ATOM 1117 C CA . ARG A 1 139 ? -6.138 1.157 -6.937 1.00 98.38 139 ARG A CA 1
ATOM 1118 C C . ARG A 1 139 ? -4.992 1.456 -5.966 1.00 98.38 139 ARG A C 1
ATOM 1120 O O . ARG A 1 139 ? -3.867 1.709 -6.391 1.00 98.38 139 ARG A O 1
ATOM 1127 N N . THR A 1 140 ? -5.275 1.425 -4.667 1.00 98.56 140 THR A N 1
ATOM 1128 C CA . THR A 1 140 ? -4.270 1.674 -3.623 1.00 98.56 140 THR A CA 1
ATOM 1129 C C . THR A 1 140 ? -4.178 0.532 -2.622 1.00 98.56 140 THR A C 1
ATOM 1131 O O . THR A 1 140 ? -5.123 -0.239 -2.440 1.00 98.56 140 THR A O 1
ATOM 1134 N N . ALA A 1 141 ? -3.024 0.441 -1.969 1.00 98.62 141 ALA A N 1
ATOM 1135 C CA . ALA A 1 141 ? -2.757 -0.438 -0.847 1.00 98.62 141 ALA A CA 1
ATOM 1136 C C . ALA A 1 141 ? -2.204 0.379 0.325 1.00 98.62 141 ALA A C 1
ATOM 1138 O O . ALA A 1 141 ? -1.330 1.232 0.150 1.00 98.62 141 ALA A O 1
ATOM 1139 N N . GLN A 1 142 ? -2.706 0.101 1.522 1.00 98.44 142 GLN A N 1
ATOM 1140 C CA . GLN A 1 142 ? -2.306 0.763 2.758 1.00 98.44 142 GLN A CA 1
ATOM 1141 C C . GLN A 1 142 ? -2.020 -0.286 3.827 1.00 98.44 142 GLN A C 1
ATOM 1143 O O . GLN A 1 142 ? -2.738 -1.281 3.945 1.00 98.44 142 GLN A O 1
ATOM 1148 N N . VAL A 1 143 ? -0.973 -0.056 4.616 1.00 98.56 143 VAL A N 1
ATOM 1149 C CA . VAL A 1 143 ? -0.611 -0.893 5.761 1.00 98.56 143 VAL A CA 1
ATOM 1150 C C . VAL A 1 143 ? -0.630 -0.032 7.007 1.00 98.56 143 VAL A C 1
ATOM 1152 O O . VAL A 1 143 ? 0.149 0.913 7.134 1.00 98.56 143 VAL A O 1
ATOM 1155 N N . TYR A 1 144 ? -1.504 -0.387 7.937 1.00 98.44 144 TYR A N 1
ATOM 1156 C CA . TYR A 1 144 ? -1.612 0.234 9.245 1.00 98.44 144 TYR A CA 1
ATOM 1157 C C . TYR A 1 144 ? -0.934 -0.636 10.294 1.00 98.44 144 TYR A C 1
ATOM 1159 O O . TYR A 1 144 ? -1.036 -1.858 10.240 1.00 98.44 144 TYR A O 1
ATOM 1167 N N . LYS A 1 145 ? -0.290 -0.016 11.279 1.00 98.06 145 LYS A N 1
ATOM 1168 C 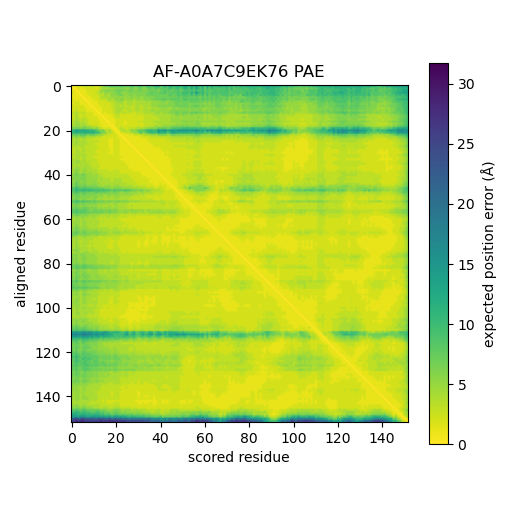CA . LYS A 1 145 ? 0.283 -0.663 12.462 1.00 98.06 145 LYS A CA 1
ATOM 1169 C C . LYS A 1 145 ? -0.401 -0.121 13.707 1.00 98.06 145 LYS A C 1
ATOM 1171 O O . LYS A 1 145 ? -0.446 1.092 13.885 1.00 98.06 145 LYS A O 1
ATOM 1176 N N . LEU A 1 146 ? -0.866 -0.998 14.589 1.00 97.50 146 LEU A N 1
ATOM 1177 C CA . LEU A 1 146 ? -1.313 -0.610 15.927 1.00 97.50 146 LEU A CA 1
ATOM 1178 C C . LEU A 1 146 ? -0.123 -0.054 16.732 1.00 97.50 146 LEU A C 1
ATOM 1180 O O . LEU A 1 146 ? 0.832 -0.781 17.014 1.00 97.50 146 LEU A O 1
ATOM 1184 N N . THR A 1 147 ? -0.166 1.231 17.089 1.00 96.44 147 THR A N 1
ATOM 1185 C CA . THR A 1 147 ? 0.903 1.923 17.835 1.00 96.44 147 THR A CA 1
ATOM 1186 C C . THR A 1 147 ? 0.564 2.105 19.310 1.00 96.44 147 THR A C 1
ATOM 1188 O O . THR A 1 147 ? 1.460 2.063 20.155 1.00 96.44 147 THR A O 1
ATOM 1191 N N . ARG A 1 148 ? -0.722 2.268 19.643 1.00 95.19 148 ARG A N 1
ATOM 1192 C CA . ARG A 1 148 ? -1.192 2.415 21.025 1.00 95.19 148 ARG A CA 1
ATOM 1193 C C . ARG A 1 148 ? -2.531 1.721 21.219 1.00 95.19 148 ARG A C 1
ATOM 1195 O O . ARG A 1 148 ? -3.494 2.062 20.548 1.00 95.19 148 ARG A O 1
ATOM 1202 N N . ILE A 1 149 ? -2.612 0.819 22.191 1.00 93.31 149 ILE A N 1
ATOM 1203 C CA . ILE A 1 149 ? -3.879 0.210 22.612 1.00 93.31 149 ILE A CA 1
ATOM 1204 C C . ILE A 1 149 ? -4.649 1.206 23.483 1.00 93.31 149 ILE A C 1
ATOM 1206 O O . ILE A 1 149 ? -4.088 1.794 24.414 1.00 93.31 149 ILE A O 1
ATOM 1210 N N . SER A 1 150 ? -5.936 1.375 23.200 1.00 88.25 150 SER A N 1
ATOM 1211 C CA . SER A 1 150 ? -6.863 2.111 24.056 1.00 88.25 150 SER A CA 1
ATOM 1212 C C . SER A 1 150 ? -7.217 1.226 25.247 1.00 88.25 150 SER A C 1
ATOM 1214 O O . SER A 1 150 ? -8.050 0.331 25.142 1.00 88.25 150 SER A O 1
ATOM 1216 N N . ARG A 1 151 ? -6.554 1.448 26.385 1.00 76.62 151 ARG A N 1
ATOM 1217 C CA . ARG A 1 151 ? -6.945 0.803 27.642 1.00 76.62 151 ARG A CA 1
ATOM 1218 C C . ARG A 1 151 ? -8.223 1.468 28.149 1.00 76.62 151 ARG A C 1
ATOM 1220 O O . ARG A 1 151 ? -8.249 2.690 28.292 1.00 76.62 151 ARG A O 1
ATOM 1227 N N . ILE A 1 152 ? -9.255 0.654 28.353 1.00 58.50 152 ILE A N 1
ATOM 1228 C CA . ILE A 1 152 ? -10.460 1.009 29.112 1.00 58.50 152 ILE A CA 1
ATOM 1229 C C . ILE A 1 152 ? -10.093 1.045 30.595 1.00 58.50 152 ILE A C 1
ATOM 1231 O O . ILE A 1 152 ? -9.313 0.157 31.014 1.00 58.50 152 ILE A O 1
#

Secondary structure (DSSP, 8-state):
--GGGTT--TTSS--GGGGTSSSHHHHHHHHHHHHHHHHHHH-GGGS-S-EEEEEETTTTEEEEEETTEEEEEE--SS--EEEEEEEESS-EEEEEEEETTSGGGT----S-GGGSEEE-BS--BTTBSEEEEEEE-TTEEEEEEEEEE---

Foldseek 3Di:
DDVVVVPDCPVVDDPCVVCVDQDLVVLQVVQVVLVVVCCVVVVQVVQDDWAWLDQDPPQRWTWIDRHQKIKIFGQAQFDWDQWDKDADAFFAKKFWSDKCQDVSNVHPRPQDPVQRIWGWDQDDDSNHRIITTHGGGHGMMTMIGGPTTDDD

Solvent-accessible surface area (backbone atoms only — not comparable to full-atom values): 8495 Å² total; per-residue (Å²): 98,42,81,95,56,76,54,44,54,89,80,75,70,77,76,66,71,54,53,75,46,100,44,69,56,26,12,50,48,47,44,54,52,50,53,54,46,47,32,72,76,68,40,52,85,72,43,61,73,72,50,76,61,41,81,37,82,91,66,33,34,43,32,32,35,37,64,65,31,42,40,41,34,27,65,22,91,72,62,57,37,79,66,43,78,44,48,34,92,70,55,27,36,29,32,58,79,44,56,53,36,36,55,74,41,68,28,86,46,85,75,52,78,83,66,38,56,41,58,48,41,90,40,76,29,73,92,28,65,20,16,37,64,36,70,43,53,40,66,28,43,39,32,30,33,64,75,43,75,59,79,129

Mean predicted aligned error: 3.66 Å

pLDDT: mean 95.87, std 4.38, range [58.5, 98.75]